Protein AF-A0A357YEY9-F1 (afdb_monomer_lite)

Secondary structure (DSSP, 8-state):
-HHHHH-TT------SS-SSGGG-HHHHHHHHTTT-SEEEE--B-IIIIIHHHHHHHHHTT-EEEE-GGG-B-SSHHHHHHHH-

Sequence (84 aa):
PELATAAPNLKYVARKGEISAWDNADFVKAVEATGRKTLVMAGVWTSVCVTFPALQAKADGYKVYAVIDASGDPSELASRTTLA

Structure (mmCIF, N/CA/C/O backbone):
data_AF-A0A357YEY9-F1
#
_entry.id   AF-A0A357YEY9-F1
#
loop_
_atom_site.group_PDB
_atom_site.id
_atom_site.type_symbol
_atom_site.label_atom_id
_atom_site.label_alt_id
_atom_site.label_comp_id
_atom_site.label_asym_id
_atom_site.label_entity_id
_atom_site.label_seq_id
_atom_site.pdbx_PDB_ins_code
_atom_site.Cartn_x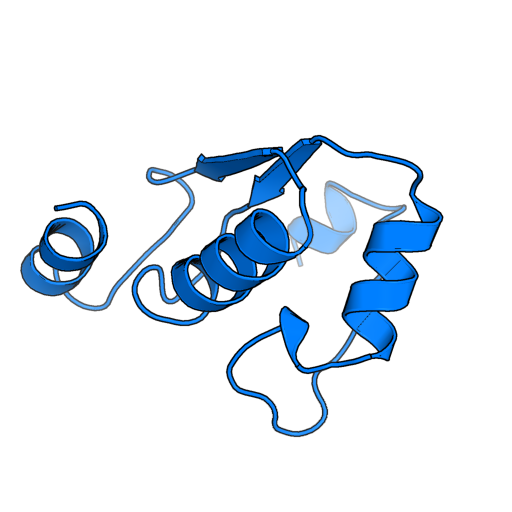
_atom_site.Cartn_y
_atom_site.Cartn_z
_atom_site.occupancy
_atom_site.B_iso_or_equiv
_atom_site.auth_seq_id
_atom_site.auth_comp_id
_atom_site.auth_asym_id
_atom_site.auth_atom_id
_atom_site.pdbx_PDB_model_num
ATOM 1 N N . PRO A 1 1 ? 10.246 13.928 -5.756 1.00 78.81 1 PRO A N 1
ATOM 2 C CA . PRO A 1 1 ? 10.202 15.329 -5.266 1.00 78.81 1 PRO A CA 1
ATOM 3 C C . PRO A 1 1 ? 8.762 15.860 -5.184 1.00 78.81 1 PRO A C 1
ATOM 5 O O . PRO A 1 1 ? 8.350 16.469 -4.207 1.00 78.81 1 PRO A O 1
ATOM 8 N N . GLU A 1 2 ? 7.989 15.511 -6.199 1.00 93.06 2 GLU A N 1
ATOM 9 C CA . GLU A 1 2 ? 6.591 15.798 -6.479 1.00 93.06 2 GLU A CA 1
ATOM 10 C C . GLU A 1 2 ? 5.656 15.313 -5.364 1.00 93.06 2 GLU A C 1
ATOM 12 O O . GLU A 1 2 ? 4.762 16.050 -4.967 1.00 93.06 2 GLU A O 1
ATOM 17 N N . LEU A 1 3 ? 5.890 14.120 -4.794 1.00 88.50 3 LEU A N 1
ATOM 18 C CA . LEU A 1 3 ? 5.081 13.599 -3.681 1.00 88.50 3 LEU A CA 1
ATOM 19 C C . LEU A 1 3 ? 5.173 14.484 -2.432 1.00 88.50 3 LEU A C 1
ATOM 21 O O . LEU A 1 3 ? 4.156 14.775 -1.812 1.00 88.50 3 LEU A O 1
ATOM 25 N N . ALA A 1 4 ? 6.380 14.943 -2.091 1.00 86.94 4 ALA A N 1
ATOM 26 C CA . ALA A 1 4 ? 6.592 15.834 -0.952 1.00 86.94 4 ALA A CA 1
ATOM 27 C C . ALA A 1 4 ? 5.943 17.207 -1.175 1.00 86.94 4 ALA A C 1
ATOM 29 O O . ALA A 1 4 ? 5.410 17.794 -0.239 1.00 86.94 4 ALA A O 1
ATOM 30 N N . THR A 1 5 ? 5.936 17.695 -2.419 1.00 93.25 5 THR A N 1
ATOM 31 C CA . THR A 1 5 ? 5.261 18.945 -2.789 1.00 93.25 5 THR A CA 1
ATOM 32 C C . THR A 1 5 ? 3.737 18.810 -2.768 1.00 93.25 5 THR A C 1
ATOM 34 O O . THR A 1 5 ? 3.056 19.681 -2.236 1.00 93.25 5 THR A O 1
ATOM 37 N N . ALA A 1 6 ? 3.190 17.729 -3.329 1.00 92.75 6 ALA A N 1
ATOM 38 C CA . ALA A 1 6 ? 1.747 17.513 -3.440 1.00 92.75 6 ALA A CA 1
ATOM 39 C C . ALA A 1 6 ? 1.091 17.129 -2.103 1.00 92.75 6 ALA A C 1
ATOM 41 O O . ALA A 1 6 ? -0.089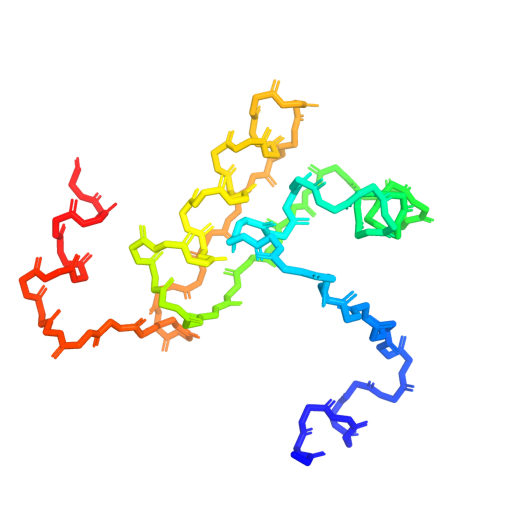 17.406 -1.892 1.00 92.75 6 ALA A O 1
ATOM 42 N N . ALA A 1 7 ? 1.845 16.504 -1.195 1.00 89.06 7 ALA A N 1
ATOM 43 C CA . ALA A 1 7 ? 1.372 16.086 0.119 1.00 89.06 7 ALA A CA 1
ATOM 44 C C . ALA A 1 7 ? 2.318 16.589 1.228 1.00 89.06 7 ALA A C 1
ATOM 46 O O . ALA A 1 7 ? 3.070 15.803 1.804 1.00 89.06 7 ALA A O 1
ATOM 47 N N . PRO A 1 8 ? 2.263 17.883 1.593 1.00 88.00 8 PRO A N 1
ATOM 48 C CA . PRO A 1 8 ? 3.172 18.469 2.585 1.00 88.00 8 PRO A CA 1
ATOM 49 C C . PRO A 1 8 ? 3.037 17.854 3.989 1.00 88.00 8 PRO A C 1
ATOM 51 O O . PRO A 1 8 ? 3.983 17.879 4.768 1.00 88.00 8 PRO A O 1
ATOM 54 N N . ASN A 1 9 ? 1.883 17.252 4.297 1.00 87.75 9 ASN A N 1
ATOM 55 C CA . ASN A 1 9 ? 1.623 16.562 5.564 1.00 87.75 9 ASN A CA 1
ATOM 56 C C . ASN A 1 9 ? 1.878 15.046 5.487 1.00 87.75 9 ASN A C 1
ATOM 58 O O . ASN A 1 9 ? 1.400 14.299 6.344 1.00 87.75 9 ASN A O 1
ATOM 62 N N . LEU A 1 10 ? 2.560 14.558 4.444 1.00 90.88 10 LEU A N 1
ATOM 63 C CA . LEU A 1 10 ? 2.864 13.136 4.336 1.00 90.88 10 LEU A CA 1
ATOM 64 C C . LEU A 1 10 ? 3.791 12.704 5.473 1.00 90.88 10 LEU A C 1
ATOM 66 O O . LEU A 1 10 ? 4.723 13.412 5.856 1.00 90.88 10 LEU A O 1
ATOM 70 N N . LYS A 1 11 ? 3.560 11.497 5.984 1.00 93.69 11 LYS A N 1
ATOM 71 C CA . LYS A 1 11 ? 4.471 10.847 6.921 1.00 93.69 11 LYS A CA 1
ATOM 72 C C . LYS A 1 11 ? 5.350 9.871 6.153 1.00 93.69 11 LYS A C 1
ATOM 74 O O . LYS A 1 11 ? 4.864 8.860 5.654 1.00 93.69 11 LYS A O 1
ATOM 79 N N . TYR A 1 12 ? 6.639 10.182 6.060 1.00 94.94 12 TYR A N 1
ATOM 80 C CA . TYR A 1 12 ? 7.617 9.292 5.446 1.00 94.94 12 TYR A CA 1
ATOM 81 C C . TYR A 1 12 ? 8.059 8.225 6.451 1.00 94.94 12 TYR A C 1
ATOM 83 O O . TYR A 1 12 ? 8.463 8.549 7.568 1.00 94.94 12 TYR A O 1
ATOM 91 N N . VAL A 1 13 ? 7.990 6.956 6.050 1.00 96.50 13 VAL A N 1
ATOM 92 C CA . VAL A 1 13 ? 8.453 5.816 6.848 1.00 96.50 13 VAL A CA 1
ATOM 93 C C . VAL A 1 13 ? 9.409 4.997 5.991 1.00 96.50 13 VAL A C 1
ATOM 95 O O . VAL A 1 13 ? 8.987 4.295 5.074 1.00 96.50 13 VAL A O 1
ATOM 98 N N . ALA A 1 14 ? 10.707 5.100 6.276 1.00 96.69 14 ALA A N 1
ATOM 99 C CA . ALA A 1 14 ? 11.711 4.273 5.619 1.00 96.69 14 ALA A CA 1
ATOM 100 C C . ALA A 1 14 ? 11.636 2.832 6.143 1.00 96.69 14 ALA A C 1
ATOM 102 O O . ALA A 1 14 ? 11.617 2.602 7.355 1.00 96.69 14 ALA A O 1
ATOM 103 N N . ARG A 1 15 ? 11.621 1.859 5.228 1.00 96.31 15 ARG A N 1
ATOM 104 C CA . ARG A 1 15 ? 11.799 0.441 5.574 1.00 96.31 15 ARG A CA 1
ATOM 105 C C . ARG A 1 15 ? 13.261 0.170 5.926 1.00 96.31 15 ARG A C 1
ATOM 107 O O . ARG A 1 15 ? 14.155 0.815 5.383 1.00 96.31 15 ARG A O 1
ATOM 114 N N . LYS A 1 16 ? 13.491 -0.774 6.838 1.00 94.94 16 LYS A N 1
ATOM 115 C CA . LYS A 1 16 ? 14.818 -1.151 7.359 1.00 94.94 16 LYS A CA 1
ATOM 116 C C . LYS A 1 16 ? 15.419 -2.347 6.613 1.00 94.94 16 LYS A C 1
ATOM 118 O O . LYS A 1 16 ? 16.562 -2.712 6.860 1.00 94.94 16 LYS A O 1
ATOM 123 N N . GLY A 1 17 ? 14.656 -2.930 5.693 1.00 95.00 17 GLY A N 1
ATOM 124 C CA . GLY A 1 17 ? 15.050 -4.066 4.855 1.00 95.00 17 GLY A CA 1
ATOM 125 C C . GLY A 1 17 ? 13.861 -4.920 4.413 1.00 95.00 17 GLY A C 1
ATOM 126 O O . GLY A 1 17 ? 14.014 -5.803 3.576 1.00 95.00 17 GLY A O 1
ATOM 127 N N . GLU A 1 18 ? 12.673 -4.649 4.954 1.00 97.25 18 GLU A N 1
ATOM 128 C CA . GLU A 1 18 ? 11.454 -5.385 4.664 1.00 97.25 18 GLU A CA 1
ATOM 129 C C . GLU A 1 18 ? 11.002 -5.172 3.214 1.00 97.25 18 GLU A C 1
ATOM 131 O O . GLU A 1 18 ? 11.066 -4.063 2.665 1.00 97.25 18 GLU A O 1
ATOM 136 N N . ILE A 1 19 ? 10.506 -6.248 2.602 1.00 96.12 19 ILE A N 1
ATOM 137 C CA . ILE A 1 19 ? 9.928 -6.209 1.257 1.00 96.12 19 ILE A CA 1
ATOM 138 C C . ILE A 1 19 ? 8.515 -5.630 1.325 1.00 96.12 19 ILE A C 1
ATOM 140 O O . ILE A 1 19 ? 8.205 -4.672 0.612 1.00 96.12 19 ILE A O 1
ATOM 144 N N . SER A 1 20 ? 7.665 -6.172 2.202 1.00 96.88 20 SER A N 1
ATOM 145 C CA . SER A 1 20 ? 6.353 -5.589 2.457 1.00 96.88 20 SER A CA 1
ATOM 146 C C . SER A 1 20 ? 6.481 -4.395 3.395 1.00 96.88 20 SER A C 1
ATOM 148 O O . SER A 1 20 ? 7.211 -4.426 4.383 1.00 96.88 20 SER A O 1
ATOM 150 N N . ALA A 1 21 ? 5.735 -3.325 3.115 1.00 97.50 21 ALA A N 1
ATOM 151 C CA . ALA A 1 21 ? 5.616 -2.221 4.063 1.00 97.50 21 ALA A CA 1
ATOM 152 C C . ALA A 1 21 ? 4.876 -2.632 5.344 1.00 97.50 21 ALA A C 1
ATOM 154 O O . ALA A 1 21 ? 5.125 -2.049 6.392 1.00 97.50 21 ALA A O 1
ATOM 155 N N . TRP A 1 22 ? 4.008 -3.643 5.272 1.00 98.06 22 TRP A N 1
ATOM 156 C CA . TRP A 1 22 ? 3.216 -4.090 6.417 1.00 98.06 22 TRP A CA 1
ATOM 157 C C . TRP A 1 22 ? 4.026 -4.899 7.439 1.00 98.06 22 TRP A C 1
ATOM 159 O O . TRP A 1 22 ? 3.639 -4.970 8.598 1.00 98.06 22 TRP A O 1
ATOM 169 N N . ASP A 1 23 ? 5.187 -5.436 7.051 1.00 97.75 23 ASP A N 1
ATOM 170 C CA . ASP A 1 23 ? 6.109 -6.097 7.988 1.00 97.75 23 ASP A CA 1
ATOM 171 C C . ASP A 1 23 ? 6.886 -5.078 8.846 1.00 97.75 23 ASP A C 1
ATOM 173 O O . ASP A 1 23 ? 7.482 -5.425 9.866 1.00 97.75 23 ASP A O 1
ATOM 177 N N . ASN A 1 24 ? 6.875 -3.796 8.461 1.00 98.06 24 ASN A N 1
ATOM 178 C CA . ASN A 1 24 ? 7.488 -2.728 9.237 1.00 98.06 24 ASN A CA 1
ATOM 179 C C . ASN A 1 24 ? 6.496 -2.192 10.280 1.00 98.06 24 ASN A C 1
ATOM 181 O O . ASN A 1 24 ? 5.560 -1.454 9.961 1.00 98.06 24 ASN A O 1
ATOM 185 N N . ALA A 1 25 ? 6.760 -2.482 11.555 1.00 97.31 25 ALA A N 1
ATOM 186 C CA . ALA A 1 25 ? 5.931 -2.024 12.669 1.00 97.31 25 ALA A CA 1
ATOM 187 C C . ALA A 1 25 ? 5.765 -0.491 12.729 1.00 97.31 25 ALA A C 1
ATOM 189 O O . ALA A 1 25 ? 4.722 -0.009 13.171 1.00 97.31 25 ALA A O 1
ATOM 190 N N . ASP A 1 26 ? 6.752 0.290 12.276 1.00 97.81 26 ASP A N 1
ATOM 191 C CA . ASP A 1 26 ? 6.650 1.755 12.246 1.00 97.81 26 ASP A CA 1
ATOM 192 C C . ASP A 1 26 ? 5.644 2.223 11.180 1.00 97.81 26 ASP A C 1
ATOM 194 O O . ASP A 1 26 ? 4.950 3.225 11.374 1.00 97.81 26 ASP A O 1
ATOM 198 N N . PHE A 1 27 ? 5.521 1.477 10.076 1.00 98.06 27 PHE A N 1
ATOM 199 C CA . PHE A 1 27 ? 4.544 1.741 9.021 1.00 98.06 27 PHE A CA 1
ATOM 200 C C . PHE A 1 27 ? 3.131 1.379 9.480 1.00 98.06 27 PHE A C 1
ATOM 202 O O . PHE A 1 27 ? 2.237 2.218 9.383 1.00 98.06 27 PHE A O 1
ATOM 209 N N . VAL A 1 28 ? 2.936 0.186 10.054 1.00 97.81 28 VAL A N 1
ATOM 210 C CA . VAL A 1 28 ? 1.624 -0.249 10.568 1.00 97.81 28 VAL A CA 1
ATOM 211 C C . VAL A 1 28 ? 1.111 0.723 11.629 1.00 97.81 28 VAL A C 1
ATOM 213 O O . VAL A 1 28 ? 0.005 1.244 11.496 1.00 97.81 28 VAL A O 1
ATOM 216 N N . LYS A 1 29 ? 1.950 1.103 12.602 1.00 97.88 29 LYS A N 1
ATOM 217 C CA . LYS A 1 29 ? 1.593 2.115 13.613 1.00 97.88 29 LYS A CA 1
ATOM 218 C C . LYS A 1 29 ? 1.244 3.466 12.994 1.00 97.88 29 LYS A C 1
ATOM 220 O O . LYS A 1 29 ? 0.345 4.154 13.475 1.00 97.88 29 LYS A O 1
ATOM 225 N N . ALA A 1 30 ? 1.955 3.885 11.944 1.00 97.38 30 ALA A N 1
ATOM 226 C CA . ALA A 1 30 ? 1.643 5.128 11.245 1.00 97.38 30 ALA A CA 1
ATOM 227 C C . ALA A 1 30 ? 0.273 5.067 10.555 1.00 97.38 30 ALA A C 1
ATOM 229 O O . ALA A 1 30 ? -0.453 6.059 10.595 1.00 97.38 30 ALA A O 1
ATOM 230 N N . VAL A 1 31 ? -0.091 3.921 9.974 1.00 97.44 31 VAL A N 1
ATOM 231 C CA . VAL A 1 31 ? -1.410 3.693 9.369 1.00 97.44 31 VAL A CA 1
ATOM 232 C C . VAL A 1 31 ? -2.504 3.643 10.438 1.00 97.44 31 VAL A C 1
ATOM 234 O O . VAL A 1 31 ? -3.515 4.330 10.303 1.00 97.44 31 VAL A O 1
ATOM 237 N N . GLU A 1 32 ? -2.305 2.906 11.529 1.00 97.44 32 GLU A N 1
ATOM 238 C CA . GLU A 1 32 ? -3.243 2.828 12.658 1.00 97.44 32 GLU A CA 1
ATOM 239 C C . GLU A 1 32 ? -3.517 4.196 13.286 1.00 97.44 32 GLU A C 1
ATOM 241 O O . GLU A 1 32 ? -4.672 4.541 13.538 1.00 97.44 32 GLU A O 1
ATOM 246 N N . ALA A 1 33 ? -2.476 5.017 13.455 1.00 97.38 33 ALA A N 1
ATOM 247 C CA . ALA A 1 33 ? -2.592 6.371 13.990 1.00 97.38 33 ALA A CA 1
ATOM 248 C C . ALA A 1 33 ? -3.464 7.299 13.126 1.00 97.38 33 ALA A C 1
ATOM 250 O O . ALA A 1 33 ? -3.937 8.322 13.617 1.00 97.38 33 ALA A O 1
ATOM 251 N N . THR A 1 34 ? -3.718 6.957 11.856 1.00 95.94 34 THR A N 1
ATOM 252 C CA . THR A 1 34 ? -4.668 7.714 11.023 1.00 95.94 34 THR A CA 1
ATOM 253 C C . THR A 1 34 ? -6.125 7.509 11.441 1.00 95.94 34 THR A C 1
ATOM 255 O O . THR A 1 34 ? -6.988 8.282 11.024 1.00 95.94 34 THR A O 1
ATOM 258 N N . GLY A 1 35 ? -6.425 6.447 12.202 1.00 97.00 35 GLY A N 1
ATOM 259 C CA . GLY A 1 35 ? -7.784 6.051 12.577 1.00 97.00 35 GLY A CA 1
ATOM 260 C C . GLY A 1 35 ? -8.650 5.567 11.407 1.00 97.00 35 GLY A C 1
ATOM 261 O O . GLY A 1 35 ? -9.840 5.306 11.588 1.00 97.00 35 GLY A O 1
ATOM 262 N N . ARG A 1 36 ? -8.094 5.446 10.194 1.00 97.56 36 ARG A N 1
ATOM 263 C CA . ARG A 1 36 ? -8.845 5.063 8.992 1.00 97.56 36 ARG A CA 1
ATOM 264 C C . ARG A 1 36 ? -8.870 3.549 8.827 1.00 97.56 36 ARG A C 1
ATOM 266 O O . ARG A 1 36 ? -7.848 2.890 8.959 1.00 97.56 36 ARG A O 1
ATOM 273 N N . LYS A 1 37 ? -10.036 3.003 8.473 1.00 97.62 37 LYS A N 1
ATOM 274 C CA . LYS A 1 37 ? -10.218 1.573 8.154 1.00 97.62 37 LYS A CA 1
ATOM 275 C C . LYS A 1 37 ? -10.229 1.268 6.658 1.00 97.62 37 LYS A C 1
ATOM 277 O O . LYS A 1 37 ? -10.115 0.109 6.274 1.00 97.62 37 LYS A O 1
ATOM 282 N N . THR A 1 38 ? -10.330 2.301 5.823 1.00 98.38 38 THR A N 1
ATOM 283 C CA . THR A 1 38 ? -10.234 2.185 4.366 1.00 98.38 38 THR A CA 1
ATOM 284 C C . THR A 1 38 ? -8.888 2.719 3.902 1.00 98.38 38 THR A C 1
ATOM 286 O O . THR A 1 38 ? -8.552 3.869 4.191 1.00 98.38 38 THR A O 1
ATOM 289 N N . LEU A 1 39 ? -8.142 1.897 3.170 1.00 98.12 39 LEU A N 1
ATOM 290 C CA . LEU A 1 39 ? -6.830 2.213 2.625 1.00 98.12 39 LEU A CA 1
ATOM 291 C C . LEU A 1 39 ? -6.913 2.287 1.103 1.00 98.12 39 LEU A C 1
ATOM 293 O O . LEU A 1 39 ? -7.468 1.398 0.461 1.00 98.12 39 LEU A O 1
ATOM 297 N N . VAL A 1 40 ? -6.336 3.343 0.541 1.00 97.56 40 VAL A N 1
ATOM 298 C CA . VAL A 1 40 ? -6.103 3.482 -0.897 1.00 97.56 40 VAL A CA 1
ATOM 299 C C . VAL A 1 40 ? -4.602 3.344 -1.108 1.00 97.56 40 VAL A C 1
ATOM 301 O O . VAL A 1 40 ? -3.833 4.094 -0.507 1.00 97.56 40 VAL A O 1
ATOM 304 N N . MET A 1 41 ? -4.187 2.355 -1.893 1.00 97.12 41 MET A N 1
ATOM 305 C CA . MET A 1 41 ? -2.788 1.961 -2.052 1.00 97.12 41 MET A CA 1
ATOM 306 C C . MET A 1 41 ? -2.362 2.051 -3.515 1.00 97.12 41 MET A C 1
ATOM 308 O O . MET A 1 41 ? -3.063 1.575 -4.402 1.00 97.12 41 MET A O 1
ATOM 312 N N . ALA A 1 42 ? -1.195 2.644 -3.748 1.00 97.00 42 ALA A N 1
ATOM 313 C CA . ALA A 1 42 ? -0.542 2.735 -5.047 1.00 97.00 42 ALA A CA 1
ATOM 314 C C . ALA A 1 42 ? 0.970 2.605 -4.850 1.00 97.00 42 ALA A C 1
ATOM 316 O O . ALA A 1 42 ? 1.490 2.996 -3.799 1.00 97.00 42 ALA A O 1
ATOM 317 N N . GLY A 1 43 ? 1.682 2.071 -5.838 1.00 95.75 43 GLY A N 1
ATOM 318 C CA . GLY A 1 43 ? 3.131 1.953 -5.746 1.00 95.75 43 GLY A CA 1
ATOM 319 C C . GLY A 1 43 ? 3.760 1.041 -6.788 1.00 95.75 43 GLY A C 1
ATOM 320 O O . GLY A 1 43 ? 3.112 0.525 -7.693 1.00 95.75 43 GLY A O 1
ATOM 321 N N . VAL A 1 44 ? 5.069 0.846 -6.643 1.00 95.56 44 VAL A N 1
ATOM 322 C CA . VAL A 1 44 ? 5.884 0.016 -7.532 1.00 95.56 44 VAL A CA 1
ATOM 323 C C . VAL A 1 44 ? 6.770 -0.870 -6.650 1.00 95.56 44 VAL A C 1
ATOM 325 O O . VAL A 1 44 ? 7.434 -0.380 -5.738 1.00 95.56 44 VAL A O 1
ATOM 328 N N . TRP A 1 45 ? 6.804 -2.187 -6.831 1.00 96.00 45 TRP A N 1
ATOM 329 C CA . TRP A 1 45 ? 6.179 -2.979 -7.896 1.00 96.00 45 TRP A CA 1
ATOM 330 C C . TRP A 1 45 ? 4.763 -3.418 -7.500 1.00 96.00 45 TRP A C 1
ATOM 332 O O . TRP A 1 45 ? 4.546 -3.725 -6.327 1.00 96.00 45 TRP A O 1
ATOM 342 N N . THR A 1 46 ? 3.808 -3.460 -8.436 1.00 95.50 46 THR A N 1
ATOM 343 C CA . THR A 1 46 ? 2.410 -3.833 -8.131 1.00 95.50 46 THR A CA 1
ATOM 344 C C . THR A 1 46 ? 2.366 -5.238 -7.544 1.00 95.50 46 THR A C 1
ATOM 346 O O . THR A 1 46 ? 1.863 -5.418 -6.437 1.00 95.50 46 THR A O 1
ATOM 349 N N . SER A 1 47 ? 3.016 -6.193 -8.213 1.00 94.19 47 SER A N 1
ATOM 350 C CA . SER A 1 47 ? 3.152 -7.597 -7.807 1.00 94.19 47 SER A CA 1
ATOM 351 C C . SER A 1 47 ? 3.716 -7.833 -6.403 1.00 94.19 47 SER A C 1
ATOM 353 O O . SER A 1 47 ? 3.458 -8.883 -5.816 1.00 94.19 47 SER A O 1
ATOM 355 N N . VAL A 1 48 ? 4.452 -6.871 -5.837 1.00 94.62 48 VAL A N 1
ATOM 356 C CA . VAL A 1 48 ? 5.178 -7.045 -4.571 1.00 94.62 48 VAL A CA 1
ATOM 357 C C . VAL A 1 48 ? 4.823 -5.949 -3.569 1.00 94.62 48 VAL A C 1
ATOM 359 O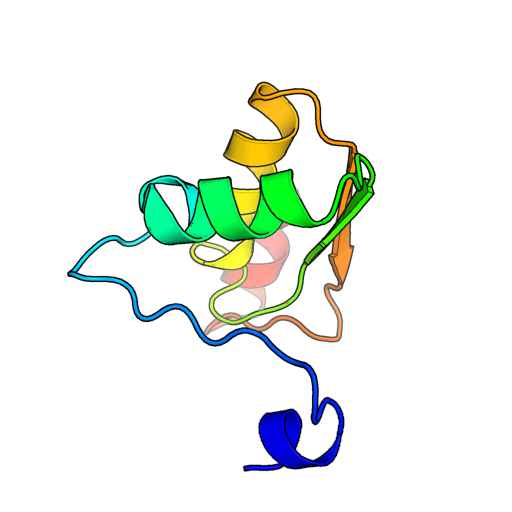 O . VAL A 1 48 ? 4.137 -6.195 -2.579 1.00 94.62 48 VAL A O 1
ATOM 362 N N . CYS A 1 49 ? 5.274 -4.719 -3.821 1.00 95.62 49 CYS A N 1
ATOM 363 C CA . CYS A 1 49 ? 5.174 -3.601 -2.883 1.00 95.62 49 CYS A CA 1
ATOM 364 C C . CYS A 1 49 ? 3.746 -3.073 -2.705 1.00 95.62 49 CYS A C 1
ATOM 366 O O . CYS A 1 49 ? 3.509 -2.359 -1.734 1.00 95.62 49 CYS A O 1
ATOM 368 N N . VAL A 1 50 ? 2.820 -3.390 -3.614 1.00 96.56 50 VAL A N 1
ATOM 369 C CA . VAL A 1 50 ? 1.394 -3.054 -3.466 1.00 96.56 50 VAL A CA 1
ATOM 370 C C . VAL A 1 50 ? 0.620 -4.269 -2.970 1.00 96.56 50 VAL A C 1
ATOM 372 O O . VAL A 1 50 ? -0.061 -4.182 -1.951 1.00 96.56 50 VAL A O 1
ATOM 375 N N . THR A 1 51 ? 0.768 -5.415 -3.636 1.00 96.19 51 THR A N 1
ATOM 376 C CA . THR A 1 51 ? -0.011 -6.621 -3.330 1.00 96.19 51 THR A CA 1
ATOM 377 C C . THR A 1 51 ? 0.249 -7.172 -1.935 1.00 96.19 51 THR A C 1
ATOM 379 O O . THR A 1 51 ? -0.709 -7.468 -1.225 1.00 96.19 51 THR A O 1
ATOM 382 N N . PHE A 1 52 ? 1.505 -7.280 -1.493 1.00 97.19 52 PHE A N 1
ATOM 383 C CA . PHE A 1 52 ? 1.802 -7.859 -0.177 1.00 97.19 52 PHE A CA 1
ATOM 384 C C . PHE A 1 52 ? 1.192 -7.047 0.973 1.00 97.19 52 PHE A C 1
ATOM 386 O O . PHE A 1 52 ? 0.394 -7.617 1.722 1.00 97.19 52 PHE A O 1
ATOM 393 N N . PRO A 1 53 ? 1.451 -5.728 1.098 1.00 97.44 53 PRO A N 1
ATOM 394 C CA . PRO A 1 53 ? 0.832 -4.958 2.167 1.00 97.44 53 PRO A CA 1
ATOM 395 C C . PRO A 1 53 ? -0.686 -4.836 2.007 1.00 97.44 53 PRO A C 1
ATOM 397 O O . PRO A 1 53 ? -1.379 -4.768 3.015 1.00 97.44 53 PRO A O 1
ATOM 400 N N . ALA A 1 54 ? -1.230 -4.857 0.785 1.00 97.12 54 ALA A N 1
ATOM 401 C CA . ALA A 1 54 ? -2.678 -4.851 0.580 1.00 97.12 54 ALA A CA 1
ATOM 402 C C . ALA A 1 54 ? -3.349 -6.125 1.118 1.00 97.12 54 ALA A C 1
ATOM 404 O O . ALA A 1 54 ? -4.385 -6.043 1.781 1.00 97.12 54 ALA A O 1
ATOM 405 N N . LEU A 1 55 ? -2.762 -7.298 0.861 1.00 96.75 55 LEU A N 1
ATOM 406 C CA . LEU A 1 55 ? -3.271 -8.575 1.364 1.00 96.75 55 LEU A CA 1
ATOM 407 C C . LEU A 1 55 ? -3.149 -8.670 2.887 1.00 96.75 55 LEU A C 1
ATOM 409 O O . LEU A 1 55 ? -4.104 -9.080 3.544 1.00 96.75 55 LEU A O 1
ATOM 413 N N . GLN A 1 56 ? -2.013 -8.249 3.445 1.00 98.12 56 GLN A N 1
ATOM 414 C CA . GLN A 1 56 ? -1.784 -8.249 4.892 1.00 98.12 56 GLN A CA 1
ATOM 415 C C . GLN A 1 56 ? -2.724 -7.267 5.608 1.00 98.12 56 GLN A C 1
ATOM 417 O O . GLN A 1 56 ? -3.423 -7.657 6.537 1.00 98.12 56 GLN A O 1
ATOM 422 N N . ALA A 1 57 ? -2.865 -6.036 5.107 1.00 97.94 57 ALA A N 1
ATOM 423 C CA . ALA A 1 57 ? -3.819 -5.075 5.657 1.00 97.94 57 ALA A CA 1
ATOM 424 C C . ALA A 1 57 ? -5.266 -5.584 5.577 1.00 97.94 57 ALA A C 1
ATOM 426 O O . ALA A 1 57 ? -6.052 -5.399 6.506 1.00 97.94 57 ALA A O 1
ATOM 427 N N . LYS A 1 58 ? -5.637 -6.257 4.481 1.00 97.75 58 LYS A N 1
ATOM 428 C CA . LYS A 1 58 ? -6.954 -6.889 4.360 1.00 97.75 58 LYS A CA 1
ATOM 429 C C . LYS A 1 58 ? -7.152 -7.996 5.400 1.00 97.75 58 LYS A C 1
ATOM 431 O O . LYS A 1 58 ? -8.241 -8.085 5.965 1.00 97.75 58 LYS A O 1
ATOM 436 N N . ALA A 1 59 ? -6.130 -8.814 5.661 1.00 97.94 59 ALA A N 1
ATOM 437 C CA . ALA A 1 59 ? -6.166 -9.837 6.707 1.00 97.94 59 ALA A CA 1
ATOM 438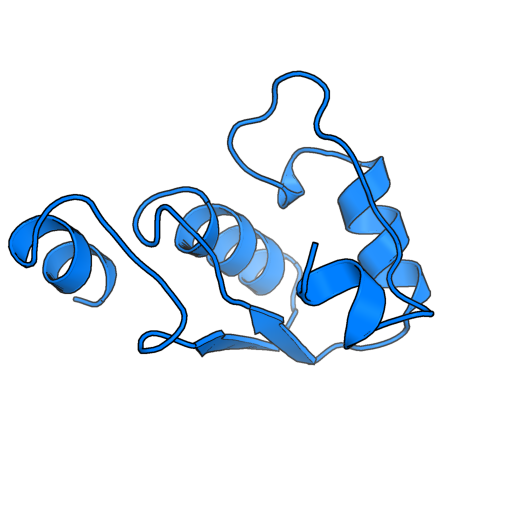 C C . ALA A 1 59 ? -6.344 -9.221 8.108 1.00 97.94 59 ALA A C 1
ATOM 440 O O . ALA A 1 59 ? -7.123 -9.743 8.902 1.00 97.94 59 ALA A O 1
ATOM 441 N N . ASP A 1 60 ? -5.749 -8.051 8.351 1.00 97.56 60 ASP A N 1
ATOM 442 C CA . ASP A 1 60 ? -5.915 -7.263 9.584 1.00 97.56 60 ASP A CA 1
ATOM 443 C C . ASP A 1 60 ? -7.248 -6.482 9.648 1.00 97.56 60 ASP A C 1
ATOM 445 O O . ASP A 1 60 ? -7.473 -5.653 10.534 1.00 97.56 60 ASP A O 1
ATOM 449 N N . GLY A 1 61 ? -8.168 -6.736 8.710 1.00 97.56 61 GLY A N 1
ATOM 450 C CA . GLY A 1 61 ? -9.528 -6.198 8.720 1.00 97.56 61 GLY A CA 1
ATOM 451 C C . GLY A 1 61 ? -9.688 -4.819 8.077 1.00 97.56 61 GLY A C 1
ATOM 452 O O . GLY A 1 61 ? -10.734 -4.185 8.243 1.00 97.56 61 GLY A O 1
ATOM 453 N N . TYR A 1 62 ? -8.693 -4.332 7.332 1.00 98.50 62 TYR A N 1
ATOM 454 C CA . TYR A 1 62 ? -8.825 -3.101 6.556 1.00 98.50 62 TYR A CA 1
ATOM 455 C C . TYR A 1 62 ? -9.550 -3.345 5.230 1.00 98.50 62 TYR A C 1
ATOM 457 O O . TYR A 1 62 ? -9.414 -4.380 4.576 1.00 98.50 62 TYR A O 1
ATOM 465 N N . LYS A 1 63 ? -10.287 -2.332 4.775 1.00 98.50 63 LYS A N 1
ATOM 466 C CA . LYS A 1 63 ? -10.821 -2.287 3.415 1.00 98.50 63 LYS A CA 1
ATOM 467 C C . LYS A 1 63 ? -9.778 -1.668 2.496 1.00 98.50 63 LYS A C 1
ATOM 469 O O . LYS A 1 63 ? -9.494 -0.481 2.621 1.00 98.50 63 LYS A O 1
ATOM 474 N N . VAL A 1 64 ? -9.226 -2.443 1.571 1.00 97.88 64 VAL A N 1
ATOM 475 C CA . VAL A 1 64 ? -8.135 -1.982 0.701 1.00 97.88 64 VAL A CA 1
ATOM 476 C C . VAL A 1 64 ? -8.617 -1.781 -0.732 1.00 97.88 64 VAL A C 1
ATOM 478 O O . VAL A 1 64 ? -9.301 -2.637 -1.289 1.00 97.88 64 VAL A O 1
ATOM 481 N N . TYR A 1 65 ? -8.232 -0.652 -1.323 1.00 97.56 65 TYR A N 1
ATOM 482 C CA . TY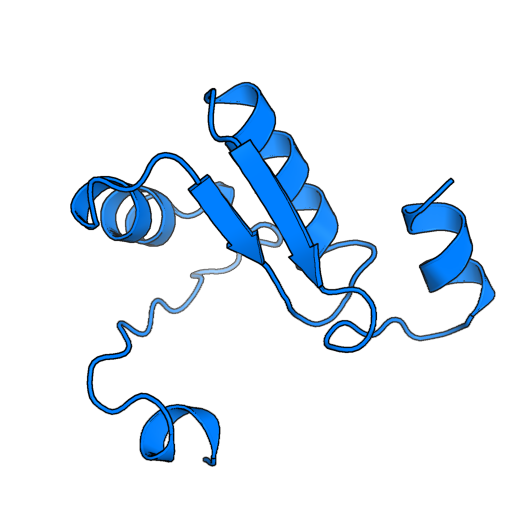R A 1 65 ? -8.408 -0.320 -2.731 1.00 97.56 65 TYR A CA 1
ATOM 483 C C . TYR A 1 65 ? -7.038 -0.079 -3.363 1.00 97.56 65 TYR A C 1
ATOM 485 O O . TYR A 1 65 ? -6.343 0.862 -2.983 1.00 97.56 65 TYR A O 1
ATOM 493 N N . ALA A 1 66 ? -6.648 -0.921 -4.319 1.00 95.50 66 ALA A N 1
ATOM 494 C CA . ALA A 1 66 ? -5.418 -0.742 -5.083 1.00 95.50 66 ALA A CA 1
ATOM 495 C C . ALA A 1 66 ? -5.681 0.116 -6.332 1.00 95.50 66 ALA A C 1
ATOM 497 O O . ALA A 1 66 ? -6.621 -0.150 -7.081 1.00 95.50 66 ALA A O 1
ATOM 498 N N . VAL A 1 67 ? -4.859 1.142 -6.554 1.00 96.62 67 VAL A N 1
ATOM 499 C CA . VAL A 1 67 ? -4.957 2.066 -7.693 1.00 96.62 67 VAL A CA 1
ATOM 500 C C . VAL A 1 67 ? -4.013 1.582 -8.790 1.00 96.62 67 VAL A C 1
ATOM 502 O O . VAL A 1 67 ? -2.806 1.823 -8.744 1.00 96.62 67 VAL A O 1
ATOM 505 N N . ILE A 1 68 ? -4.559 0.818 -9.734 1.00 94.12 68 ILE A N 1
ATOM 506 C CA . ILE A 1 68 ? -3.770 0.046 -10.705 1.00 94.12 68 ILE A CA 1
ATOM 507 C C . ILE A 1 68 ? -3.113 0.936 -11.758 1.00 94.12 68 ILE A C 1
ATOM 509 O O . ILE A 1 68 ? -1.971 0.697 -12.123 1.00 94.12 68 ILE A O 1
ATOM 513 N N . ASP A 1 69 ? -3.789 1.991 -12.197 1.00 95.25 69 ASP A N 1
ATOM 514 C CA . ASP A 1 69 ? -3.256 2.987 -13.134 1.00 95.25 69 ASP A CA 1
ATOM 515 C C . ASP A 1 69 ? -2.169 3.887 -12.516 1.00 95.25 69 ASP A C 1
ATOM 517 O O . ASP A 1 69 ? -1.392 4.502 -13.243 1.00 95.25 69 ASP A O 1
ATOM 521 N N . ALA A 1 70 ? -2.069 3.923 -11.183 1.00 96.12 70 ALA A N 1
ATOM 522 C CA . ALA A 1 70 ? -0.979 4.559 -10.440 1.00 96.12 70 ALA A CA 1
ATOM 523 C C . ALA A 1 70 ? 0.053 3.553 -9.890 1.00 96.12 70 ALA A C 1
ATOM 525 O O . ALA A 1 70 ? 0.892 3.919 -9.061 1.00 96.12 70 ALA A O 1
ATOM 526 N N . SER A 1 71 ? -0.011 2.289 -10.320 1.00 96.88 71 SER A N 1
ATOM 527 C CA . SER A 1 71 ? 0.912 1.225 -9.918 1.00 96.88 71 SER A CA 1
ATOM 528 C C . SER A 1 71 ? 1.599 0.616 -11.140 1.00 96.88 71 SER A C 1
ATOM 530 O O . SER A 1 71 ? 1.070 0.639 -12.247 1.00 96.88 71 SER A O 1
ATOM 532 N N . GLY A 1 72 ? 2.818 0.107 -10.961 1.00 95.75 72 GLY A N 1
ATOM 533 C CA . GLY A 1 72 ? 3.654 -0.353 -12.074 1.00 95.75 72 GLY A CA 1
ATOM 534 C C . GLY A 1 72 ? 4.376 -1.660 -11.787 1.00 95.75 72 GLY A C 1
ATOM 535 O O . GLY A 1 72 ? 4.672 -1.981 -10.641 1.00 95.75 72 GLY A O 1
ATOM 536 N N . ASP A 1 73 ? 4.654 -2.422 -12.835 1.00 96.44 73 ASP A N 1
ATOM 537 C CA . ASP A 1 73 ? 5.383 -3.694 -12.822 1.00 96.44 73 ASP A CA 1
ATOM 538 C C . ASP A 1 73 ? 6.304 -3.737 -14.060 1.00 96.44 73 ASP A C 1
ATOM 540 O O . ASP A 1 73 ? 6.151 -2.913 -14.964 1.00 96.44 73 ASP A O 1
ATOM 544 N N . PRO A 1 74 ? 7.268 -4.667 -14.145 1.00 94.88 74 PRO A N 1
ATOM 545 C CA . PRO A 1 74 ? 8.288 -4.672 -15.198 1.00 94.88 74 PRO A CA 1
ATOM 546 C C . PRO A 1 74 ? 7.740 -5.129 -16.550 1.00 94.88 74 PRO A C 1
ATOM 548 O O . PRO A 1 74 ? 8.410 -4.999 -17.569 1.00 94.88 74 PRO A O 1
ATOM 551 N N . SER A 1 75 ? 6.562 -5.751 -16.553 1.00 95.31 75 SER A N 1
ATOM 552 C CA . SER A 1 75 ? 5.899 -6.257 -17.744 1.00 95.31 75 SER A CA 1
ATOM 553 C C . SER A 1 75 ? 4.396 -6.303 -17.518 1.00 95.31 75 SER A C 1
ATOM 555 O O . SER A 1 75 ? 3.933 -6.513 -16.395 1.00 95.31 75 SER A O 1
ATOM 557 N N . GLU A 1 76 ? 3.642 -6.194 -18.608 1.00 93.19 76 GLU A N 1
ATOM 558 C CA . GLU A 1 76 ? 2.189 -6.360 -18.588 1.00 93.19 76 GLU A CA 1
ATOM 559 C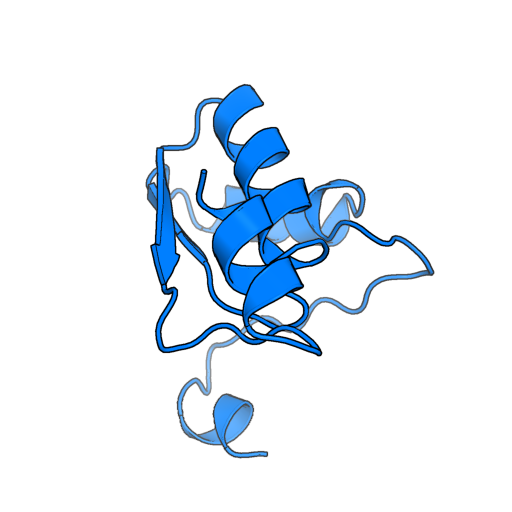 C . GLU A 1 76 ? 1.786 -7.740 -18.047 1.00 93.19 76 GLU A C 1
ATOM 561 O O . GLU A 1 76 ? 0.807 -7.857 -17.313 1.00 93.19 76 GLU A O 1
ATOM 566 N N . LEU A 1 77 ? 2.567 -8.783 -18.353 1.00 95.00 77 LEU A N 1
ATOM 567 C CA . LEU A 1 77 ? 2.326 -10.127 -17.830 1.00 95.00 77 LEU A CA 1
ATOM 568 C C . LEU A 1 77 ? 2.371 -10.143 -16.296 1.00 95.00 77 LEU A C 1
ATOM 570 O O . LEU A 1 77 ? 1.473 -10.707 -15.670 1.00 95.00 77 LEU A O 1
ATOM 574 N N . ALA A 1 78 ? 3.371 -9.496 -15.689 1.00 93.31 78 ALA A N 1
ATOM 575 C CA . ALA A 1 78 ? 3.480 -9.391 -14.234 1.00 93.31 78 ALA A CA 1
ATOM 576 C C . ALA A 1 78 ? 2.309 -8.594 -13.634 1.00 93.31 78 ALA A C 1
ATOM 578 O O . ALA A 1 78 ? 1.671 -9.064 -12.689 1.00 93.31 78 ALA A O 1
ATOM 579 N N . SER A 1 79 ? 1.960 -7.449 -14.235 1.00 91.38 79 SER A N 1
ATOM 580 C CA . SER A 1 79 ? 0.813 -6.645 -13.795 1.00 91.38 79 SER A CA 1
ATOM 581 C C . SER A 1 79 ? -0.490 -7.439 -13.843 1.00 91.38 79 SER A C 1
ATOM 583 O O . SER A 1 79 ? -1.238 -7.471 -12.874 1.00 91.38 79 SER A O 1
ATOM 585 N N . ARG A 1 80 ? -0.766 -8.121 -14.959 1.00 90.94 80 ARG A N 1
ATOM 586 C CA . ARG A 1 80 ? -2.020 -8.857 -15.157 1.00 90.94 80 ARG A CA 1
ATOM 587 C C . ARG A 1 80 ? -2.124 -10.083 -14.267 1.00 90.94 80 ARG A C 1
ATOM 589 O O . ARG A 1 80 ? -3.199 -10.341 -13.743 1.00 90.94 80 ARG A O 1
ATOM 596 N N . THR A 1 81 ? -1.021 -10.799 -14.066 1.00 92.31 81 THR A N 1
ATOM 597 C CA . THR A 1 81 ? -0.992 -11.963 -13.165 1.00 92.31 81 THR A CA 1
ATOM 598 C C . THR A 1 81 ? -1.269 -11.553 -11.722 1.00 92.31 81 THR A C 1
ATOM 600 O O . THR A 1 81 ? -1.894 -12.297 -10.984 1.00 92.31 81 THR A O 1
ATOM 603 N N . THR A 1 82 ? -0.859 -10.347 -11.330 1.00 90.69 82 THR A N 1
ATOM 604 C CA . THR A 1 82 ? -1.125 -9.805 -9.991 1.00 90.69 82 THR A CA 1
ATOM 605 C C . THR A 1 82 ? -2.609 -9.508 -9.744 1.00 90.69 82 THR A C 1
ATOM 607 O O . THR A 1 82 ? -3.058 -9.535 -8.601 1.00 90.69 82 THR A O 1
ATOM 610 N N . LEU A 1 83 ? -3.364 -9.192 -10.799 1.00 87.44 83 LEU A N 1
ATOM 611 C CA . LEU A 1 83 ? -4.777 -8.801 -10.720 1.00 87.44 83 LEU A CA 1
ATOM 612 C C . LEU A 1 83 ? -5.755 -9.967 -10.898 1.00 87.44 83 LEU A C 1
ATOM 614 O O . LEU A 1 83 ? -6.941 -9.788 -10.618 1.00 87.44 83 LEU A O 1
ATOM 618 N N . ALA A 1 84 ? -5.276 -11.090 -11.436 1.00 71.75 84 ALA A N 1
ATOM 619 C CA . ALA A 1 84 ? -6.067 -12.284 -11.723 1.00 71.75 84 ALA A CA 1
ATOM 620 C C . ALA A 1 84 ? -6.338 -13.097 -10.450 1.00 71.75 84 ALA A C 1
ATOM 622 O O . ALA A 1 84 ? -7.483 -13.585 -10.322 1.00 71.75 84 ALA A O 1
#

Foldseek 3Di:
DVCCVVCVPDDDDDDPDDQELQVDPVSVVVVVVVVAQEEEDEEPPCLTHGLPNQVVSVVVVGHYHYDLVRHHHPDPVSSVVSVD

Radius of gyration: 13.11 Å; chains: 1; bounding box: 26×31×33 Å

pLDDT: mean 95.05, std 4.21, range [71.75, 98.5]